Protein AF-A0A327JYB4-F1 (afdb_monomer)

Secondary 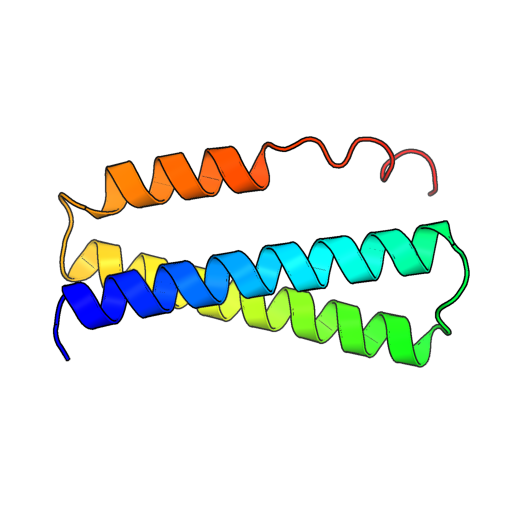structure (DSSP, 8-state):
--HHHHHHHHHHHHHHHHHHHHHHHHHHHTT-S-HHHHHHHHHHHHHHHHHHHHHHHHHHHH-HHHHHHHHHHHHHHHTS---SSTT--

Sequence (89 aa):
MSRITLARRLQAVTIAYHEAKAQLHQQIRARTICDVERDLRQAHVLALRAARESLVTMVREQAPSLARLQHDAMVAADAIPTQDLEALQ

Organism: NCBI:txid29408

Radius of gyration: 15.16 Å; Cα contacts (8 Å, |Δi|>4): 40; chains: 1; bounding box: 33×26×39 Å

Mean predicted aligned error: 8.04 Å

Solvent-accessible surface area (backbone atoms only — not comparable to full-atom values): 5107 Å² total; per-residue (Å²): 135,54,74,68,59,52,53,52,51,39,51,52,37,48,53,51,29,52,52,48,44,52,50,51,51,51,31,59,75,67,67,74,60,55,71,71,59,46,53,54,52,52,51,49,35,52,51,34,48,53,54,35,54,53,42,49,52,55,39,38,75,76,36,60,83,55,37,56,63,52,45,53,54,48,51,56,65,68,61,57,78,75,77,86,66,89,85,77,125

Structure (mmCIF, N/CA/C/O backbone):
data_AF-A0A327JYB4-F1
#
_entry.id   AF-A0A327JYB4-F1
#
loop_
_atom_site.group_PDB
_atom_site.id
_atom_site.type_symbol
_atom_site.label_atom_id
_atom_site.label_alt_id
_atom_site.label_comp_id
_atom_site.label_asym_id
_atom_site.label_entity_id
_atom_site.label_seq_id
_atom_site.pdbx_PDB_ins_code
_atom_site.Cartn_x
_atom_site.Cartn_y
_atom_site.Cartn_z
_atom_site.occupancy
_atom_site.B_iso_or_equiv
_atom_site.auth_seq_id
_atom_site.auth_comp_id
_atom_site.auth_asym_id
_atom_site.auth_atom_id
_atom_site.pdbx_PDB_model_num
ATOM 1 N N . MET A 1 1 ? -15.669 -9.693 14.305 1.00 60.03 1 MET A N 1
ATOM 2 C CA . MET A 1 1 ? -14.212 -9.477 14.122 1.00 60.03 1 MET A CA 1
ATOM 3 C C . MET A 1 1 ? -13.720 -8.585 15.261 1.00 60.03 1 MET A C 1
ATOM 5 O O . MET A 1 1 ? -14.446 -7.667 15.606 1.00 60.03 1 MET A O 1
ATOM 9 N N . SER A 1 2 ? -12.580 -8.867 15.908 1.00 82.12 2 SER A N 1
ATOM 10 C CA . SER A 1 2 ? -12.143 -8.079 17.082 1.00 82.12 2 SER A CA 1
ATOM 11 C C . SER A 1 2 ? -11.440 -6.772 16.681 1.00 82.12 2 SER A C 1
ATOM 13 O O . SER A 1 2 ? -10.797 -6.722 15.629 1.00 82.12 2 SER A O 1
ATOM 15 N N . ARG A 1 3 ? -11.488 -5.739 17.540 1.00 75.88 3 ARG A N 1
ATOM 16 C CA . ARG A 1 3 ? -10.762 -4.462 17.343 1.00 75.88 3 ARG A CA 1
ATOM 17 C C . ARG A 1 3 ? -9.257 -4.675 17.118 1.00 75.88 3 ARG A C 1
ATOM 19 O O . ARG A 1 3 ? -8.662 -4.035 16.258 1.00 75.88 3 ARG A O 1
ATOM 26 N N . ILE A 1 4 ? -8.660 -5.628 17.839 1.00 79.44 4 ILE A N 1
ATOM 27 C CA . ILE A 1 4 ? -7.241 -6.005 17.707 1.00 79.44 4 ILE A CA 1
ATOM 28 C C . ILE A 1 4 ? -6.964 -6.596 16.319 1.00 79.44 4 ILE A C 1
ATOM 30 O O . ILE A 1 4 ? -5.961 -6.269 15.687 1.00 79.44 4 ILE A O 1
ATOM 34 N N . THR A 1 5 ? -7.865 -7.442 15.814 1.00 86.88 5 THR A N 1
ATOM 35 C CA . THR A 1 5 ? -7.753 -8.018 14.466 1.00 86.88 5 THR A CA 1
ATOM 36 C C . THR A 1 5 ? -7.808 -6.931 13.391 1.00 86.88 5 THR A C 1
ATOM 38 O O . THR A 1 5 ? -7.053 -6.999 12.425 1.00 86.88 5 THR A O 1
ATOM 41 N N . LEU A 1 6 ? -8.667 -5.923 13.560 1.00 83.69 6 LEU A N 1
ATOM 42 C CA . LEU A 1 6 ? -8.789 -4.809 12.620 1.00 83.69 6 LEU A CA 1
ATOM 43 C C . LEU A 1 6 ? -7.525 -3.933 12.602 1.00 83.69 6 LEU A C 1
ATOM 45 O O . LEU A 1 6 ? -6.993 -3.660 11.529 1.00 83.69 6 LEU A O 1
ATOM 49 N N . ALA A 1 7 ? -6.989 -3.587 13.777 1.00 80.69 7 ALA A N 1
ATOM 50 C CA . ALA A 1 7 ? -5.742 -2.832 13.903 1.00 80.69 7 ALA A CA 1
ATOM 51 C C . ALA A 1 7 ? -4.543 -3.560 13.265 1.00 80.69 7 ALA A C 1
ATOM 53 O O . ALA A 1 7 ? -3.773 -2.948 12.530 1.00 80.69 7 ALA A O 1
ATOM 54 N N . ARG A 1 8 ? -4.414 -4.878 13.481 1.00 8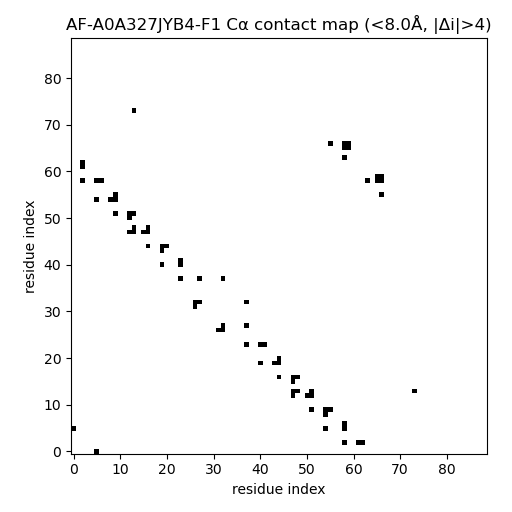6.25 8 ARG A N 1
ATOM 55 C CA . ARG A 1 8 ? -3.352 -5.687 12.855 1.00 86.25 8 ARG A CA 1
ATOM 56 C C . ARG A 1 8 ? -3.479 -5.748 11.336 1.00 86.25 8 ARG A C 1
ATOM 58 O O . ARG A 1 8 ? -2.470 -5.678 10.644 1.00 86.25 8 ARG A O 1
ATOM 65 N N . ARG A 1 9 ? -4.704 -5.863 10.808 1.00 89.44 9 ARG A N 1
ATOM 66 C CA . ARG A 1 9 ? -4.935 -5.832 9.355 1.00 89.44 9 ARG A CA 1
ATOM 67 C C . ARG A 1 9 ? -4.568 -4.482 8.759 1.00 89.44 9 ARG A C 1
ATOM 69 O O . ARG A 1 9 ? -3.901 -4.455 7.733 1.00 89.44 9 ARG A O 1
ATOM 76 N N . LEU A 1 10 ? -4.954 -3.387 9.414 1.00 88.69 10 LEU A N 1
ATOM 77 C CA . LEU A 1 10 ? -4.561 -2.050 8.981 1.00 88.69 10 LEU A CA 1
ATOM 78 C C . LEU A 1 10 ? -3.035 -1.909 8.960 1.00 88.69 10 LEU A C 1
ATOM 80 O O . LEU A 1 10 ? -2.485 -1.499 7.946 1.00 88.69 10 LEU A O 1
ATOM 84 N N . GLN A 1 11 ? -2.346 -2.317 10.028 1.00 86.00 11 GLN A N 1
ATOM 85 C CA . GLN A 1 11 ? -0.883 -2.268 10.085 1.00 86.00 11 GLN A CA 1
ATOM 86 C C . GLN A 1 11 ? -0.228 -3.084 8.960 1.00 86.00 11 GLN A C 1
ATOM 88 O O . GLN A 1 11 ? 0.670 -2.579 8.291 1.00 86.00 11 GLN A O 1
ATOM 93 N N . ALA A 1 12 ? -0.693 -4.312 8.719 1.00 89.62 12 ALA A N 1
ATOM 94 C CA . ALA A 1 12 ? -0.160 -5.170 7.663 1.00 89.62 12 ALA A CA 1
ATOM 95 C C . ALA A 1 12 ? -0.348 -4.560 6.263 1.00 89.62 12 ALA A C 1
ATOM 97 O O . ALA A 1 12 ? 0.589 -4.548 5.469 1.00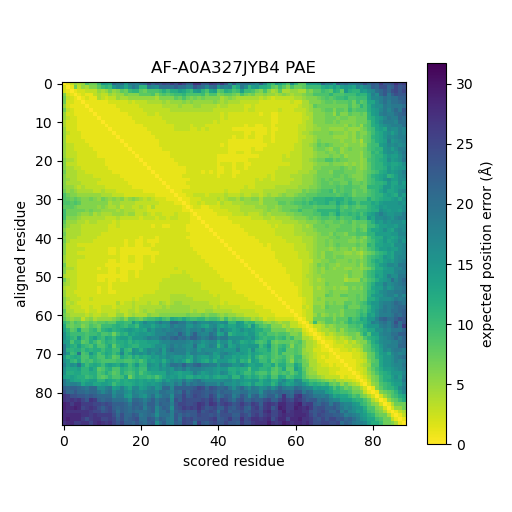 89.62 12 ALA A O 1
ATOM 98 N N . VAL A 1 13 ? -1.532 -4.009 5.970 1.00 92.94 13 VAL A N 1
ATOM 99 C CA . VAL A 1 13 ? -1.811 -3.360 4.677 1.00 92.94 13 VAL A CA 1
ATOM 100 C C . VAL A 1 13 ? -0.994 -2.079 4.508 1.00 92.94 13 VAL A C 1
ATOM 102 O O . VAL A 1 13 ? -0.498 -1.818 3.415 1.00 92.94 13 VAL A O 1
ATOM 105 N N . THR A 1 14 ? -0.800 -1.303 5.577 1.00 88.56 14 THR A N 1
ATOM 106 C CA . THR A 1 14 ? 0.060 -0.113 5.550 1.00 88.56 14 THR A CA 1
ATOM 107 C C . THR A 1 14 ? 1.503 -0.482 5.207 1.00 88.56 14 THR A C 1
ATOM 109 O O . THR A 1 14 ? 2.073 0.123 4.304 1.00 88.56 14 THR A O 1
ATOM 112 N N . ILE A 1 15 ? 2.077 -1.499 5.860 1.00 89.06 15 ILE A N 1
ATOM 113 C CA . ILE A 1 15 ? 3.439 -1.973 5.558 1.00 89.06 15 ILE A CA 1
ATOM 114 C C . ILE A 1 15 ? 3.537 -2.424 4.096 1.00 89.06 15 ILE A C 1
ATOM 116 O O . ILE A 1 15 ? 4.390 -1.923 3.366 1.00 89.06 15 ILE A O 1
ATOM 120 N N . ALA A 1 16 ? 2.610 -3.274 3.641 1.00 92.88 16 ALA A N 1
ATOM 121 C CA . ALA A 1 16 ? 2.591 -3.765 2.264 1.00 92.88 16 ALA A CA 1
ATOM 122 C C . ALA A 1 16 ? 2.497 -2.626 1.233 1.00 92.88 16 ALA A C 1
ATOM 124 O O . ALA A 1 16 ? 3.180 -2.655 0.211 1.00 92.88 16 ALA A O 1
ATOM 125 N N . TYR A 1 17 ? 1.686 -1.595 1.503 1.00 93.56 17 TYR A N 1
ATOM 126 C CA . TYR A 1 17 ? 1.589 -0.405 0.654 1.00 93.56 17 TYR A CA 1
ATOM 127 C C . TYR A 1 17 ? 2.935 0.320 0.530 1.00 93.56 17 TYR A C 1
ATOM 129 O O . TYR A 1 17 ? 3.360 0.638 -0.583 1.00 93.56 17 TYR A O 1
ATOM 137 N N . HIS A 1 18 ? 3.615 0.572 1.652 1.00 88.50 18 HIS A N 1
ATOM 138 C CA . HIS A 1 18 ? 4.896 1.278 1.638 1.00 88.50 18 HIS A CA 1
ATOM 139 C C . HIS A 1 18 ? 5.996 0.458 0.958 1.00 88.50 18 HIS A C 1
ATOM 141 O O . HIS A 1 18 ? 6.759 1.015 0.170 1.00 88.50 18 HIS A O 1
ATOM 147 N N . GLU A 1 19 ? 6.046 -0.854 1.194 1.00 91.75 19 GLU A N 1
ATOM 148 C CA . GLU A 1 19 ? 6.985 -1.758 0.525 1.00 91.75 19 GLU A CA 1
ATOM 149 C C . GLU A 1 19 ? 6.759 -1.791 -0.990 1.00 91.75 19 GLU A C 1
ATOM 151 O O . GLU A 1 19 ? 7.703 -1.588 -1.755 1.00 91.75 19 GLU A O 1
ATOM 156 N N . ALA A 1 20 ? 5.512 -1.967 -1.439 1.00 93.19 20 ALA A N 1
ATOM 157 C CA . ALA A 1 20 ? 5.175 -1.989 -2.862 1.00 93.19 20 ALA A CA 1
ATOM 158 C C . ALA A 1 20 ? 5.522 -0.660 -3.552 1.00 93.19 20 ALA A C 1
ATOM 160 O O . ALA A 1 20 ? 6.110 -0.652 -4.637 1.00 93.19 20 ALA A O 1
ATOM 161 N N . LYS A 1 21 ? 5.215 0.471 -2.901 1.00 92.44 21 LYS A N 1
ATOM 162 C CA . LYS A 1 21 ? 5.549 1.811 -3.400 1.00 92.44 21 LYS A CA 1
ATOM 163 C C . LYS A 1 21 ? 7.064 2.012 -3.502 1.00 92.44 21 LYS A C 1
ATOM 165 O O . LYS A 1 21 ? 7.550 2.476 -4.532 1.00 92.44 21 LYS A O 1
ATOM 170 N N . ALA A 1 22 ? 7.816 1.641 -2.464 1.00 89.94 22 ALA A N 1
ATOM 171 C CA . ALA A 1 22 ? 9.272 1.764 -2.447 1.00 89.94 22 ALA A CA 1
ATOM 172 C C . ALA A 1 22 ? 9.936 0.901 -3.530 1.00 89.94 22 ALA A C 1
ATOM 174 O O . ALA A 1 22 ? 10.801 1.393 -4.255 1.00 89.94 22 ALA A O 1
ATOM 175 N N . GLN A 1 23 ? 9.492 -0.349 -3.695 1.00 93.06 23 GLN A N 1
ATOM 176 C CA . GLN A 1 23 ? 9.992 -1.246 -4.741 1.00 93.06 23 GLN A CA 1
ATOM 177 C C . GLN A 1 23 ? 9.725 -0.691 -6.141 1.00 93.06 23 GLN A C 1
ATOM 179 O O . GLN A 1 23 ? 10.629 -0.683 -6.976 1.00 93.06 23 GLN A O 1
ATOM 184 N N . LEU A 1 24 ? 8.513 -0.189 -6.397 1.00 93.06 24 LEU A N 1
ATOM 185 C CA . LEU A 1 24 ? 8.171 0.409 -7.685 1.00 93.06 24 LEU A CA 1
ATOM 186 C C . LEU A 1 24 ? 9.061 1.620 -7.990 1.00 93.06 24 LEU A C 1
ATOM 188 O O . LEU A 1 24 ? 9.636 1.707 -9.074 1.00 93.06 24 LEU A O 1
ATOM 192 N N . HIS A 1 25 ? 9.248 2.520 -7.021 1.00 91.31 25 HIS A N 1
ATOM 193 C CA . HIS A 1 25 ? 10.145 3.665 -7.185 1.00 91.31 25 HIS A CA 1
ATOM 194 C C . HIS A 1 25 ? 11.596 3.238 -7.423 1.00 91.31 25 HIS A C 1
ATOM 196 O O . HIS A 1 25 ? 12.260 3.794 -8.297 1.00 91.31 25 HIS A O 1
ATOM 202 N N . GLN A 1 26 ? 12.091 2.244 -6.682 1.00 93.06 26 GLN A N 1
ATOM 203 C CA . GLN A 1 26 ? 13.442 1.718 -6.859 1.00 93.06 26 GLN A CA 1
ATOM 204 C C . GLN A 1 26 ? 13.640 1.156 -8.273 1.00 93.06 26 GLN A C 1
ATOM 206 O O . GLN A 1 26 ? 14.657 1.437 -8.901 1.00 93.06 26 GLN A O 1
ATOM 211 N N . GLN A 1 27 ? 12.666 0.411 -8.800 1.00 94.25 27 GLN A N 1
ATOM 212 C CA . GLN A 1 27 ? 12.732 -0.169 -10.142 1.00 94.25 27 GLN A CA 1
ATOM 213 C C . GLN A 1 27 ? 12.619 0.874 -11.260 1.00 94.25 27 GLN A C 1
ATOM 215 O O . GLN A 1 27 ? 13.320 0.769 -12.267 1.00 94.25 27 GLN A O 1
ATOM 220 N N . ILE A 1 28 ? 11.787 1.907 -11.077 1.00 91.50 28 ILE A N 1
ATOM 221 C CA . ILE A 1 28 ? 11.708 3.047 -12.003 1.00 91.50 28 ILE A CA 1
ATOM 222 C C . ILE A 1 28 ? 13.049 3.787 -12.035 1.00 91.50 28 ILE A C 1
ATOM 224 O O . ILE A 1 28 ? 13.598 4.008 -13.114 1.00 91.50 28 ILE A O 1
ATOM 228 N N . ARG A 1 29 ? 13.622 4.105 -10.865 1.00 93.75 29 ARG A N 1
ATOM 229 C CA . ARG A 1 29 ? 14.935 4.767 -10.756 1.00 93.75 29 ARG A CA 1
ATOM 230 C C . ARG A 1 29 ? 16.052 3.934 -11.383 1.00 93.75 29 ARG A C 1
ATOM 232 O O . ARG A 1 29 ? 16.895 4.477 -12.087 1.00 93.75 29 ARG A O 1
ATOM 239 N N . ALA A 1 30 ? 16.033 2.621 -11.168 1.00 93.94 30 ALA A N 1
ATOM 240 C CA . ALA A 1 30 ? 17.009 1.699 -11.737 1.00 93.94 30 ALA A CA 1
ATOM 241 C C . ALA A 1 30 ? 16.782 1.401 -13.233 1.00 93.94 30 ALA A C 1
ATOM 243 O O . ALA A 1 30 ? 17.623 0.749 -13.846 1.00 93.94 30 ALA A O 1
ATOM 244 N N . ARG A 1 31 ? 15.667 1.861 -13.828 1.00 93.44 31 ARG A N 1
ATOM 245 C CA . ARG A 1 31 ? 15.237 1.533 -15.201 1.00 93.44 31 ARG A CA 1
ATOM 246 C C . ARG A 1 31 ? 15.175 0.021 -15.463 1.00 93.44 31 ARG A C 1
ATOM 248 O O . ARG A 1 31 ? 15.483 -0.440 -16.557 1.00 93.44 31 ARG A O 1
ATOM 255 N N . THR A 1 32 ? 14.779 -0.751 -14.452 1.00 95.62 32 THR A N 1
ATOM 256 C CA . THR A 1 32 ? 14.753 -2.226 -14.498 1.00 95.62 32 THR A CA 1
ATOM 257 C C . THR A 1 32 ? 13.372 -2.813 -14.767 1.00 95.62 32 THR A C 1
ATOM 259 O O . THR A 1 32 ? 13.233 -4.031 -14.800 1.00 95.62 32 THR A O 1
ATOM 262 N N . ILE A 1 33 ? 12.352 -1.971 -14.943 1.00 94.31 33 ILE A N 1
ATOM 263 C CA . ILE A 1 33 ? 10.959 -2.385 -15.126 1.00 94.31 33 ILE A CA 1
ATOM 264 C C . ILE A 1 33 ? 10.434 -1.945 -16.489 1.00 94.31 33 ILE A C 1
ATOM 266 O O . ILE A 1 33 ? 10.604 -0.783 -16.876 1.00 94.31 33 ILE A O 1
ATOM 270 N N . CYS A 1 34 ? 9.785 -2.864 -17.205 1.00 96.06 34 CYS A N 1
ATOM 271 C CA . CYS A 1 34 ? 9.106 -2.538 -18.457 1.00 96.06 34 CYS A CA 1
ATOM 272 C C . CYS A 1 34 ? 7.766 -1.829 -18.189 1.00 96.06 34 CYS A C 1
ATOM 274 O O . CYS A 1 34 ? 7.246 -1.859 -17.073 1.00 96.06 34 CYS A O 1
ATOM 276 N N . ASP A 1 35 ? 7.186 -1.186 -19.202 1.00 92.56 35 ASP A N 1
ATOM 277 C CA . ASP A 1 35 ? 5.987 -0.359 -19.004 1.00 92.56 35 ASP A CA 1
ATOM 278 C C . ASP A 1 35 ? 4.765 -1.177 -18.549 1.00 92.56 35 ASP A C 1
ATOM 280 O O . ASP A 1 35 ? 4.075 -0.776 -17.617 1.00 92.56 35 ASP A O 1
ATOM 284 N N . VAL A 1 36 ? 4.561 -2.381 -19.097 1.00 95.12 36 VAL A N 1
ATOM 285 C CA . VAL A 1 36 ? 3.454 -3.267 -18.683 1.00 95.12 36 VAL A CA 1
ATOM 286 C C . VAL A 1 36 ? 3.582 -3.678 -17.212 1.00 95.12 36 VAL A C 1
ATOM 288 O O . VAL A 1 36 ? 2.609 -3.654 -16.459 1.00 95.12 36 VAL A O 1
ATOM 291 N N . GLU A 1 37 ? 4.789 -4.038 -16.770 1.00 95.31 37 GLU A N 1
ATOM 292 C CA . GLU A 1 37 ? 5.040 -4.367 -15.365 1.00 95.31 37 GLU A CA 1
ATOM 293 C C . GLU A 1 37 ? 4.876 -3.145 -14.459 1.00 95.31 37 GLU A C 1
ATOM 295 O O . GLU A 1 37 ? 4.373 -3.276 -13.340 1.00 95.31 37 GLU A O 1
ATOM 300 N N . ARG A 1 38 ? 5.275 -1.956 -14.931 1.00 93.88 38 ARG A N 1
ATOM 301 C CA . ARG A 1 38 ? 5.091 -0.695 -14.205 1.00 93.88 38 ARG A CA 1
ATOM 302 C C . ARG A 1 38 ? 3.613 -0.429 -13.964 1.00 93.88 38 ARG A C 1
ATOM 304 O O . ARG A 1 38 ? 3.249 -0.154 -12.823 1.00 93.88 38 ARG A O 1
ATOM 311 N N . ASP A 1 39 ? 2.775 -0.573 -14.983 1.00 95.62 39 ASP A N 1
ATOM 312 C CA . ASP A 1 39 ? 1.333 -0.342 -14.878 1.00 95.62 39 ASP A CA 1
ATOM 313 C C . ASP A 1 39 ? 0.670 -1.324 -13.904 1.00 95.62 39 ASP A C 1
ATOM 315 O O . ASP A 1 39 ? -0.110 -0.918 -13.040 1.00 95.62 39 ASP A O 1
ATOM 319 N N . LEU A 1 40 ? 1.040 -2.609 -13.964 1.00 96.81 40 LEU A N 1
ATOM 320 C CA . LEU A 1 40 ? 0.543 -3.622 -13.026 1.00 96.81 40 LEU A CA 1
ATOM 321 C C . LEU A 1 40 ? 0.960 -3.324 -11.579 1.00 96.81 40 LEU A C 1
ATOM 323 O O . LEU A 1 40 ? 0.139 -3.411 -10.661 1.00 96.81 40 LEU A O 1
ATOM 327 N N . ARG A 1 41 ? 2.222 -2.941 -11.353 1.00 93.88 41 ARG A N 1
ATOM 328 C CA . ARG A 1 41 ? 2.710 -2.581 -10.012 1.00 93.88 41 ARG A CA 1
ATOM 329 C C . ARG A 1 41 ? 2.085 -1.284 -9.506 1.00 93.88 41 ARG A C 1
ATOM 331 O O . ARG A 1 41 ? 1.749 -1.203 -8.327 1.00 93.88 41 ARG A O 1
ATOM 338 N N . GLN A 1 42 ? 1.867 -0.304 -10.376 1.00 95.81 42 GLN A N 1
ATOM 339 C CA . GLN A 1 42 ? 1.167 0.933 -10.038 1.00 95.81 42 GLN A CA 1
ATOM 340 C C . GLN A 1 42 ? -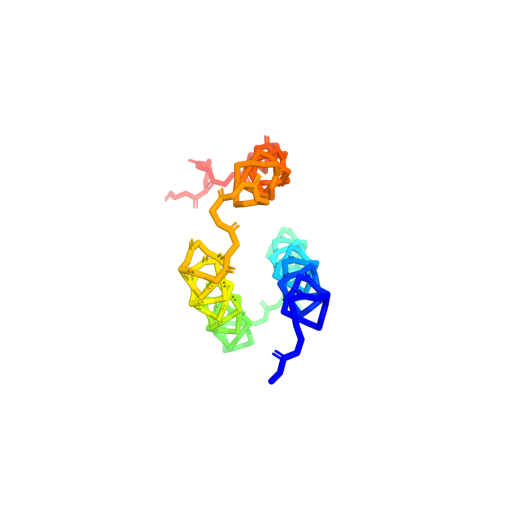0.286 0.644 -9.634 1.00 95.81 42 GLN A C 1
ATOM 342 O O . GLN A 1 42 ? -0.741 1.120 -8.592 1.00 95.81 42 GLN A O 1
ATOM 347 N N . ALA A 1 43 ? -0.998 -0.191 -10.397 1.00 95.50 43 ALA A N 1
ATOM 348 C CA . ALA A 1 43 ? -2.349 -0.633 -10.056 1.00 95.50 43 ALA A CA 1
ATOM 349 C C . ALA A 1 43 ? -2.385 -1.369 -8.704 1.00 95.50 43 ALA A C 1
ATOM 351 O O . ALA A 1 43 ? -3.281 -1.133 -7.893 1.00 95.50 43 ALA A O 1
ATOM 352 N N . HIS A 1 44 ? -1.379 -2.200 -8.415 1.00 95.94 44 HIS A N 1
ATOM 353 C CA . HIS A 1 44 ? -1.244 -2.874 -7.123 1.00 95.94 44 HIS A CA 1
ATOM 354 C C . HIS A 1 44 ? -1.051 -1.890 -5.955 1.00 95.94 44 HIS A C 1
ATOM 356 O O . HIS A 1 44 ? -1.739 -2.004 -4.938 1.00 95.94 44 HIS A O 1
ATOM 362 N N . VAL A 1 45 ? -0.180 -0.885 -6.106 1.00 94.56 45 VAL A N 1
ATOM 363 C CA . VAL A 1 45 ? 0.022 0.173 -5.097 1.00 94.56 45 VAL A CA 1
ATOM 364 C C . VAL A 1 45 ? -1.278 0.945 -4.841 1.00 94.56 45 VAL A C 1
ATOM 366 O O . VAL A 1 45 ? -1.629 1.199 -3.685 1.00 94.56 45 VAL A O 1
ATOM 369 N N . LEU A 1 46 ? -2.030 1.276 -5.895 1.00 94.50 46 LEU A N 1
ATOM 370 C CA . LEU A 1 46 ? -3.330 1.947 -5.775 1.00 94.50 46 LEU A CA 1
ATOM 371 C C . LEU A 1 46 ? -4.378 1.069 -5.074 1.00 94.50 46 LEU A C 1
ATOM 373 O O . LEU A 1 46 ? -5.114 1.563 -4.219 1.00 94.50 46 LEU A O 1
ATOM 377 N N . ALA A 1 47 ? -4.417 -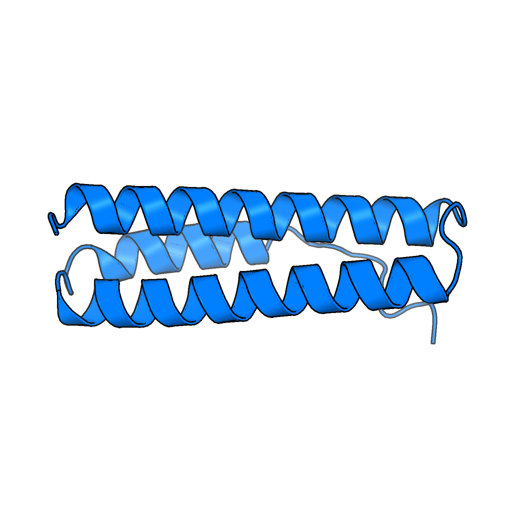0.232 -5.369 1.00 95.25 47 ALA A N 1
ATOM 378 C CA . ALA A 1 47 ? -5.312 -1.172 -4.699 1.00 95.25 47 ALA A CA 1
ATOM 379 C C . ALA A 1 47 ? -5.004 -1.290 -3.195 1.00 95.25 47 ALA A C 1
ATOM 381 O O . ALA A 1 47 ? -5.920 -1.268 -2.371 1.00 95.25 47 ALA A O 1
ATOM 382 N N . LEU A 1 48 ? -3.720 -1.349 -2.819 1.00 94.62 48 LEU A N 1
ATOM 383 C CA . LEU A 1 48 ? -3.297 -1.359 -1.415 1.00 94.62 48 LEU A CA 1
ATOM 384 C C . LEU A 1 48 ? -3.668 -0.059 -0.695 1.00 94.62 48 LEU A C 1
ATOM 386 O O . LEU A 1 48 ? -4.128 -0.103 0.447 1.00 94.62 48 LEU A O 1
ATOM 390 N N . ARG A 1 49 ? -3.541 1.091 -1.368 1.00 93.12 49 ARG A N 1
ATOM 391 C CA . ARG A 1 49 ? -3.997 2.380 -0.836 1.00 93.12 49 ARG A CA 1
ATOM 392 C C . ARG A 1 49 ? -5.504 2.376 -0.565 1.00 93.12 49 ARG A C 1
ATOM 394 O O . ARG A 1 49 ? -5.912 2.725 0.539 1.00 93.12 49 ARG A O 1
ATOM 401 N N . ALA A 1 50 ? -6.319 1.937 -1.524 1.00 91.81 50 ALA A N 1
ATOM 402 C CA . ALA A 1 50 ? -7.772 1.868 -1.358 1.00 91.81 50 ALA A CA 1
ATOM 403 C C . ALA A 1 50 ? -8.177 0.916 -0.215 1.00 91.81 50 ALA A C 1
ATOM 405 O O . ALA A 1 50 ? -9.032 1.244 0.611 1.00 91.81 50 ALA A O 1
ATOM 406 N N . ALA A 1 51 ? -7.514 -0.242 -0.109 1.00 92.12 51 ALA A N 1
ATOM 407 C CA . ALA A 1 51 ? -7.720 -1.176 0.995 1.00 92.12 51 ALA A CA 1
ATOM 408 C C . ALA A 1 51 ? -7.357 -0.551 2.355 1.00 92.12 51 ALA A C 1
ATOM 410 O O . ALA A 1 51 ? -8.097 -0.714 3.330 1.00 92.12 51 ALA A O 1
ATOM 411 N N . ARG A 1 52 ? -6.250 0.202 2.420 1.00 90.62 52 ARG A N 1
ATOM 412 C CA . ARG A 1 52 ? -5.821 0.941 3.616 1.00 90.62 52 ARG A CA 1
ATOM 413 C C . ARG A 1 52 ? -6.870 1.969 4.031 1.00 90.62 52 ARG A C 1
ATOM 415 O O . ARG A 1 52 ? -7.266 1.992 5.191 1.00 90.62 52 ARG A O 1
ATOM 422 N N . GLU A 1 53 ? -7.343 2.789 3.096 1.00 89.56 53 GLU A N 1
ATOM 423 C CA . GLU A 1 53 ? -8.359 3.821 3.346 1.00 89.56 53 GLU A CA 1
ATOM 424 C C . GLU A 1 53 ? -9.673 3.210 3.862 1.00 89.56 53 GLU A C 1
ATOM 426 O O . GLU A 1 53 ? -10.221 3.682 4.859 1.00 89.56 53 GLU A O 1
ATOM 431 N N . SER A 1 54 ? -10.124 2.098 3.274 1.00 91.81 54 SER A N 1
ATOM 432 C CA . SER A 1 54 ? -11.298 1.356 3.754 1.00 91.81 54 SER A CA 1
ATOM 433 C C . SER A 1 54 ? -11.116 0.831 5.188 1.00 91.81 54 SER A C 1
ATOM 435 O O . SER A 1 54 ? -12.002 0.986 6.033 1.00 91.81 54 SER A O 1
ATOM 437 N N . LEU A 1 55 ? -9.944 0.268 5.505 1.00 88.81 55 LEU A N 1
ATOM 438 C CA . LEU A 1 55 ? -9.614 -0.199 6.856 1.00 88.81 55 LEU A CA 1
ATOM 439 C C . LEU A 1 55 ? -9.553 0.944 7.873 1.00 88.81 55 LEU A C 1
ATOM 441 O O . LEU A 1 55 ? -10.030 0.775 8.993 1.00 88.81 55 LEU A O 1
ATOM 445 N N . VAL A 1 56 ? -9.025 2.108 7.492 1.00 86.50 56 VAL A N 1
ATOM 446 C CA . VAL A 1 56 ? -9.015 3.304 8.346 1.00 86.50 56 VAL A CA 1
ATOM 447 C C . VAL A 1 56 ? -10.436 3.760 8.667 1.00 86.50 56 VAL A C 1
ATOM 449 O O . VAL A 1 56 ? -10.723 4.055 9.827 1.00 86.50 56 VAL A O 1
ATOM 452 N N . THR A 1 57 ? -11.334 3.791 7.680 1.00 88.69 57 THR A N 1
ATOM 453 C CA . THR A 1 57 ? -12.748 4.130 7.902 1.00 88.69 57 THR A CA 1
ATOM 454 C C . THR A 1 57 ? -13.396 3.159 8.887 1.00 88.69 57 THR A C 1
ATOM 456 O O . THR A 1 57 ? -13.953 3.595 9.894 1.00 88.69 57 THR A O 1
ATOM 459 N N . MET A 1 58 ? -13.207 1.849 8.697 1.00 88.62 58 MET A N 1
A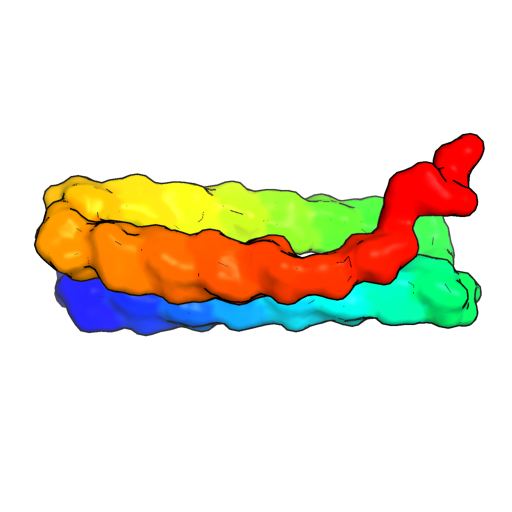TOM 460 C CA . MET A 1 58 ? -13.722 0.842 9.633 1.00 88.62 58 MET A CA 1
ATOM 461 C C . MET A 1 58 ? -13.143 0.992 11.049 1.00 88.62 58 MET A C 1
ATOM 463 O O . MET A 1 58 ? -13.857 0.818 12.036 1.00 88.62 58 MET A O 1
ATOM 467 N N . VAL A 1 59 ? -11.852 1.320 11.186 1.00 84.62 59 VAL A N 1
ATOM 468 C CA . VAL A 1 59 ? -11.239 1.589 12.498 1.00 84.62 59 VAL A CA 1
ATOM 469 C C . VAL A 1 59 ? -11.870 2.814 13.146 1.00 84.62 59 VAL A C 1
ATOM 471 O O . VAL A 1 59 ? -12.167 2.775 14.338 1.00 84.62 59 VAL A O 1
ATOM 474 N N . ARG A 1 60 ? -12.070 3.898 12.388 1.00 83.31 60 ARG A N 1
ATOM 475 C CA . ARG A 1 60 ? -12.670 5.141 12.895 1.00 83.31 60 ARG A CA 1
ATOM 476 C C . ARG A 1 60 ? -14.067 4.899 13.451 1.00 83.31 60 ARG A C 1
ATOM 478 O O . ARG A 1 60 ? -14.370 5.395 14.531 1.00 83.31 60 ARG A O 1
ATOM 485 N N . GLU A 1 61 ? -14.868 4.094 12.761 1.00 85.88 61 GLU A N 1
ATOM 486 C CA . GLU A 1 61 ? -16.217 3.723 13.195 1.00 85.88 61 GLU A CA 1
ATOM 487 C C . GLU A 1 61 ? -16.209 2.831 14.447 1.00 85.88 61 GLU A C 1
ATOM 489 O O . GLU A 1 61 ? -17.005 3.030 15.362 1.00 85.88 61 GLU A O 1
ATOM 494 N N . GLN A 1 62 ? -15.298 1.854 14.526 1.00 81.25 62 GLN A N 1
ATOM 495 C CA . GLN A 1 62 ? -15.310 0.851 15.603 1.00 81.25 62 GLN A CA 1
ATOM 496 C C . GLN A 1 62 ? -14.456 1.207 16.832 1.00 81.25 62 GLN A C 1
ATOM 498 O O . GLN A 1 62 ? -14.629 0.601 17.901 1.00 81.25 62 GLN A O 1
ATOM 503 N N . ALA A 1 63 ? -13.508 2.136 16.690 1.00 73.50 63 ALA A N 1
ATOM 504 C CA . ALA A 1 63 ? -12.561 2.540 17.728 1.00 73.50 63 ALA A CA 1
ATOM 505 C C . ALA A 1 63 ? -12.057 3.997 17.545 1.00 73.50 63 ALA A C 1
ATOM 507 O O . ALA A 1 63 ? -10.873 4.215 17.261 1.00 73.50 63 ALA A O 1
ATOM 508 N N . PRO A 1 64 ? -12.912 5.012 17.785 1.00 71.44 64 PRO A N 1
ATOM 509 C CA . PRO A 1 64 ? -12.585 6.426 17.559 1.00 71.44 64 PRO A CA 1
ATOM 510 C C . PRO A 1 64 ? -11.342 6.919 18.317 1.00 71.44 64 PRO A C 1
ATOM 512 O O . PRO A 1 64 ? -10.587 7.746 17.812 1.00 71.44 64 PRO A O 1
ATOM 515 N N . SER A 1 65 ? -11.092 6.386 19.518 1.00 72.50 65 SER A N 1
ATOM 516 C CA . SER A 1 65 ? -9.935 6.742 20.351 1.00 72.50 65 SER A CA 1
ATOM 517 C C . SER A 1 65 ? -8.600 6.195 19.828 1.00 72.50 65 SER A C 1
ATOM 519 O O . SER A 1 65 ? -7.562 6.805 20.067 1.00 72.50 65 SER A O 1
ATOM 521 N N . LEU A 1 66 ? -8.609 5.081 19.084 1.00 65.31 66 LEU A N 1
ATOM 522 C CA . LEU A 1 66 ? -7.415 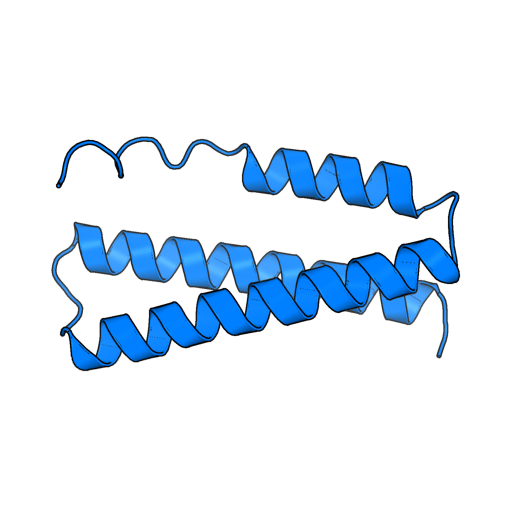4.494 18.455 1.00 65.31 66 LEU A CA 1
ATOM 523 C C . LEU A 1 66 ? -7.116 5.106 17.083 1.00 65.31 66 LEU A C 1
ATOM 525 O O . LEU A 1 66 ? -5.971 5.085 16.630 1.00 65.31 66 LEU A O 1
ATOM 529 N N . ALA A 1 67 ? -8.132 5.677 16.435 1.00 64.25 67 ALA A N 1
ATOM 530 C CA . ALA A 1 67 ? -8.013 6.232 15.096 1.00 64.25 67 ALA A CA 1
ATOM 531 C C . ALA A 1 67 ? -7.034 7.411 15.009 1.00 64.25 67 ALA A C 1
ATOM 533 O O . ALA A 1 67 ? -6.409 7.591 13.970 1.00 64.25 67 ALA A O 1
ATOM 534 N N . ARG A 1 68 ? -6.879 8.196 16.085 1.00 68.75 68 ARG A N 1
ATOM 535 C CA . ARG A 1 68 ? -5.988 9.368 16.111 1.00 68.75 68 ARG A CA 1
ATOM 536 C C . ARG A 1 68 ? -4.511 8.955 16.116 1.00 68.75 68 ARG A C 1
ATOM 538 O O . ARG A 1 68 ? -3.782 9.317 15.206 1.00 68.75 68 ARG A O 1
ATOM 545 N N . LEU A 1 69 ? -4.124 8.066 17.035 1.00 66.25 69 LEU A N 1
ATOM 546 C CA . LEU A 1 69 ? -2.775 7.479 17.096 1.00 66.25 69 LEU A CA 1
ATOM 547 C C . LEU A 1 69 ? -2.395 6.722 15.814 1.00 66.25 69 LEU A C 1
ATOM 549 O O . LEU A 1 69 ? -1.264 6.817 15.346 1.00 66.25 69 LEU A O 1
ATOM 553 N N . GLN A 1 70 ? -3.337 5.975 15.228 1.00 67.38 70 GLN A N 1
ATOM 554 C CA . GLN A 1 70 ? -3.087 5.263 13.971 1.00 67.38 70 GLN A CA 1
ATOM 555 C C . GLN A 1 70 ? -2.995 6.206 12.770 1.00 67.38 70 GLN A C 1
ATOM 557 O O . GLN A 1 70 ? -2.203 5.953 11.867 1.00 67.38 70 GLN A O 1
ATOM 562 N N . HIS A 1 71 ? -3.768 7.293 12.757 1.00 66.38 71 HIS A N 1
ATOM 563 C CA . HIS A 1 71 ? -3.657 8.326 11.734 1.00 66.38 71 HIS A CA 1
ATOM 564 C C . HIS A 1 71 ? -2.297 9.027 11.797 1.00 66.38 71 HIS A C 1
ATOM 566 O O . HIS A 1 71 ? -1.647 9.126 10.763 1.00 66.38 71 HIS A O 1
ATOM 572 N N . ASP A 1 72 ? -1.831 9.415 12.985 1.00 65.62 72 ASP A N 1
ATOM 573 C CA . ASP A 1 72 ? -0.539 10.089 13.162 1.00 65.62 72 ASP A CA 1
ATOM 574 C C . ASP A 1 72 ? 0.634 9.194 12.732 1.00 65.62 72 ASP A C 1
ATOM 576 O O . ASP A 1 72 ? 1.520 9.635 12.001 1.00 65.62 72 ASP A O 1
ATOM 580 N N . ALA A 1 73 ? 0.607 7.906 13.098 1.00 67.00 73 ALA A N 1
ATOM 581 C CA . ALA A 1 73 ? 1.602 6.933 12.643 1.00 67.00 73 ALA A CA 1
ATOM 582 C C . ALA A 1 73 ? 1.587 6.748 11.114 1.00 67.00 73 ALA A C 1
ATOM 584 O O . ALA A 1 73 ? 2.635 6.583 10.491 1.00 67.00 73 ALA A O 1
ATOM 585 N N . MET A 1 74 ? 0.403 6.797 10.500 1.00 66.81 74 MET A N 1
ATOM 586 C CA . MET A 1 74 ? 0.237 6.671 9.052 1.00 66.81 74 MET A CA 1
ATOM 587 C C . MET A 1 74 ? 0.712 7.931 8.313 1.00 66.81 74 MET A C 1
ATOM 589 O O . MET A 1 74 ? 1.379 7.817 7.289 1.00 66.81 74 MET A O 1
ATOM 593 N N . VAL A 1 75 ? 0.428 9.122 8.850 1.00 64.00 75 VAL A N 1
ATOM 594 C CA . VAL A 1 75 ? 0.934 10.403 8.330 1.00 64.00 75 VAL A CA 1
ATOM 595 C C . VAL A 1 75 ? 2.456 10.455 8.436 1.00 64.00 75 VAL A C 1
ATOM 597 O O . VAL A 1 75 ? 3.109 10.827 7.468 1.00 64.00 75 VAL A O 1
ATOM 600 N N . ALA A 1 76 ? 3.036 10.021 9.558 1.00 64.94 76 ALA A N 1
ATOM 601 C CA . ALA A 1 76 ? 4.487 9.946 9.721 1.00 64.94 76 ALA A CA 1
ATOM 602 C C . ALA A 1 76 ? 5.143 8.979 8.717 1.00 64.94 76 ALA A C 1
ATOM 604 O O . ALA A 1 76 ? 6.205 9.286 8.180 1.00 64.94 76 ALA A O 1
ATOM 605 N N . ALA A 1 77 ? 4.504 7.841 8.426 1.00 63.47 77 ALA A N 1
ATOM 606 C CA . ALA A 1 77 ? 4.989 6.882 7.433 1.00 63.47 77 ALA A CA 1
ATOM 607 C C . ALA A 1 77 ? 4.882 7.405 5.986 1.00 63.47 77 ALA A C 1
ATOM 609 O O . ALA A 1 77 ? 5.760 7.133 5.168 1.00 63.47 77 ALA A O 1
ATOM 610 N N . ASP A 1 78 ? 3.836 8.175 5.661 1.00 62.53 78 ASP A N 1
ATOM 611 C CA . ASP A 1 78 ? 3.675 8.827 4.350 1.00 62.53 78 ASP A CA 1
ATOM 612 C C . ASP A 1 78 ? 4.569 10.079 4.191 1.00 62.53 78 ASP A C 1
ATOM 614 O O . ASP A 1 78 ? 4.938 10.415 3.066 1.00 62.53 78 ASP A O 1
ATOM 618 N N . ALA A 1 79 ? 4.946 10.747 5.289 1.00 57.12 79 ALA A N 1
ATOM 619 C CA . ALA A 1 79 ? 5.797 11.942 5.301 1.00 57.12 79 ALA A CA 1
ATOM 620 C C . ALA A 1 79 ? 7.300 11.651 5.162 1.00 57.12 79 ALA A C 1
ATOM 622 O O . ALA A 1 79 ? 8.083 12.598 5.069 1.00 57.12 79 ALA A O 1
ATOM 623 N N . ILE A 1 80 ? 7.723 10.377 5.126 1.00 50.28 80 ILE A N 1
ATOM 624 C CA . ILE A 1 80 ? 9.101 10.031 4.753 1.00 50.28 80 ILE A CA 1
ATOM 625 C C . ILE A 1 80 ? 9.309 10.545 3.323 1.00 50.28 80 ILE A C 1
ATOM 627 O O . ILE A 1 80 ? 8.677 10.021 2.395 1.00 50.28 80 ILE A O 1
ATOM 631 N N . PRO A 1 81 ? 10.147 11.578 3.117 1.00 45.19 81 PRO A N 1
ATOM 632 C CA . PRO A 1 81 ? 10.205 12.252 1.839 1.00 45.19 81 PRO A CA 1
ATOM 633 C C . PRO A 1 81 ? 10.734 11.275 0.79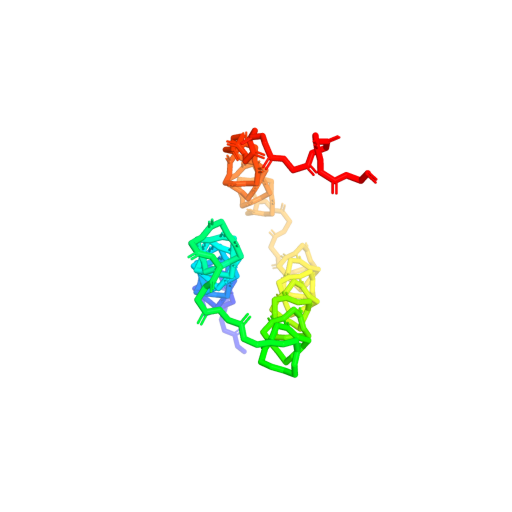8 1.00 45.19 81 PRO A C 1
ATOM 635 O O . PRO A 1 81 ? 11.901 10.894 0.807 1.00 45.19 81 PRO A O 1
ATOM 638 N N . THR A 1 82 ? 9.880 10.901 -0.150 1.00 50.22 82 THR A N 1
ATOM 639 C CA . THR A 1 82 ? 10.332 10.407 -1.453 1.00 50.22 82 THR A CA 1
ATOM 640 C C . THR A 1 82 ? 10.696 11.633 -2.289 1.00 50.22 82 THR A C 1
ATOM 642 O O . THR A 1 82 ? 10.086 11.904 -3.316 1.00 50.22 82 THR A O 1
ATOM 645 N N . GLN A 1 83 ? 11.642 12.441 -1.796 1.00 41.47 83 GLN A N 1
ATOM 646 C CA . GLN A 1 83 ? 12.232 13.515 -2.590 1.00 41.47 83 GLN A CA 1
ATOM 647 C C . GLN A 1 83 ? 12.875 12.878 -3.839 1.00 41.47 83 GLN A C 1
ATOM 649 O O . GLN A 1 83 ? 13.428 11.775 -3.774 1.00 41.47 83 GLN A O 1
ATOM 654 N N . ASP A 1 84 ? 12.702 13.551 -4.975 1.00 43.75 84 ASP A N 1
ATOM 655 C CA . ASP A 1 84 ? 12.932 13.121 -6.366 1.00 43.75 84 ASP A CA 1
ATOM 656 C C . ASP A 1 84 ? 11.821 12.294 -7.031 1.00 43.75 84 ASP A C 1
ATOM 658 O O . ASP A 1 84 ? 12.043 11.149 -7.437 1.00 43.75 84 ASP A O 1
ATOM 662 N N . LEU A 1 85 ? 10.640 12.899 -7.206 1.00 44.19 85 LEU A N 1
ATOM 663 C CA . LEU A 1 85 ? 9.690 12.507 -8.265 1.00 44.19 85 LEU A CA 1
ATOM 664 C C . LEU A 1 85 ? 9.170 13.681 -9.112 1.00 44.19 85 LEU A C 1
ATOM 666 O O . LEU A 1 85 ? 8.750 13.451 -10.239 1.00 44.19 85 LEU A O 1
ATOM 670 N N . GLU A 1 86 ? 9.253 14.928 -8.645 1.00 42.53 86 GLU A N 1
ATOM 671 C CA . GLU A 1 86 ? 8.790 16.099 -9.416 1.00 42.53 86 GLU A CA 1
ATOM 672 C C . GLU A 1 86 ? 9.828 16.647 -10.419 1.00 42.53 86 GLU A C 1
ATOM 674 O O . GLU A 1 86 ? 9.555 17.614 -11.116 1.00 42.53 86 GLU A O 1
ATOM 679 N N . ALA A 1 87 ? 11.006 16.023 -10.539 1.00 40.97 87 ALA A N 1
ATOM 680 C CA . ALA A 1 87 ? 12.085 16.469 -11.434 1.00 40.97 87 ALA A CA 1
ATOM 681 C C . ALA A 1 87 ? 12.183 15.688 -12.767 1.00 40.97 87 ALA A C 1
ATOM 683 O O . ALA A 1 87 ? 13.179 15.820 -13.474 1.00 40.97 87 ALA A O 1
ATOM 684 N N . LEU A 1 88 ? 11.204 14.832 -13.094 1.00 41.16 88 LEU A N 1
ATOM 685 C CA . LEU A 1 88 ? 11.250 13.926 -14.260 1.00 41.16 88 LEU A CA 1
ATOM 686 C C . LEU A 1 88 ? 10.010 13.992 -15.181 1.00 41.16 88 LEU A C 1
ATOM 688 O O . LEU A 1 88 ? 9.807 13.071 -15.973 1.00 41.16 88 LEU A O 1
ATOM 692 N N . GLN A 1 89 ? 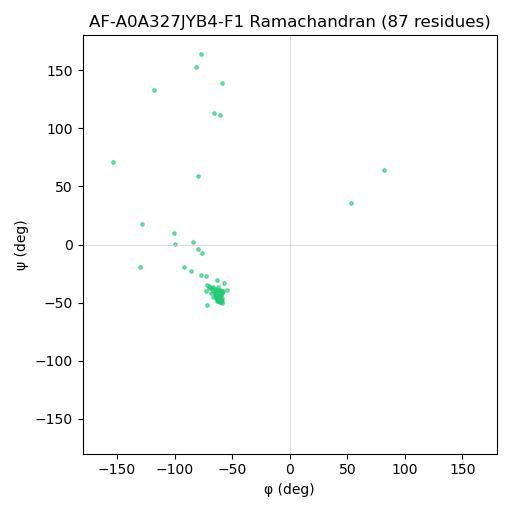9.193 15.048 -15.087 1.00 38.44 89 GLN A N 1
ATOM 693 C CA . GLN A 1 89 ? 8.208 15.398 -16.128 1.00 38.44 89 GLN A CA 1
ATOM 694 C C . GLN A 1 89 ? 8.848 16.315 -17.171 1.00 38.44 89 GLN A C 1
ATOM 696 O O . GLN A 1 89 ? 8.491 16.163 -18.359 1.00 38.44 89 GLN A O 1
#

Foldseek 3Di:
DDLVVLVVVLVVLLVVLLVLVVVLVVCVVVVPDDPVRSVVSVVVSVVSVVVNVVSLVVNCVPPVPVSVVVVVVSVVSVPPDPPPDVPPD

pLDDT: mean 80.41, std 16.86, range [38.44, 96.81]

Nearest PDB structures (foldseek):
  5j2l-assembly1_B  TM=7.984E-01  e=5.614E+00  synthetic construct
  5j2l-assembly1_A  TM=4.900E-01  e=9.168E+00  synthetic construct